Protein AF-A0A494Y8A3-F1 (afdb_monomer_lite)

Organism: NCBI:txid1792498

Sequence (83 aa):
MRFSLPVIAAATAATLFSATALADVAQPDMDAALRSLETAKHQIELADKTPDKEGHASKASALILQAIDEVRASIKARNEDGK

Secondary structure (DSSP, 8-state):
---------------------------HHHHHHHHHHHHHHHHHHHHTTS--TTSHHHHHHHHHHHHHHHHHHHHHHHHHHT-

Structure (mmCIF, N/CA/C/O backbone):
data_AF-A0A494Y8A3-F1
#
_entry.id   AF-A0A494Y8A3-F1
#
loop_
_atom_site.group_PDB
_atom_site.id
_atom_site.type_symbol
_atom_site.label_atom_id
_atom_site.label_alt_id
_atom_site.label_comp_id
_atom_site.label_asym_id
_atom_site.label_entity_id
_atom_site.label_seq_id
_atom_site.pdbx_PDB_ins_code
_atom_site.Cartn_x
_atom_site.Cartn_y
_atom_site.Cartn_z
_atom_site.occupancy
_atom_site.B_iso_or_equiv
_atom_site.auth_seq_id
_atom_site.auth_comp_id
_atom_site.auth_asym_id
_atom_site.auth_atom_id
_atom_site.pdbx_PDB_model_num
ATOM 1 N N . MET A 1 1 ? 56.419 -30.869 -60.807 1.00 47.34 1 MET A N 1
ATOM 2 C CA . MET A 1 1 ? 56.722 -30.768 -59.364 1.00 47.34 1 MET A CA 1
ATOM 3 C C . MET A 1 1 ? 56.765 -29.292 -58.971 1.00 47.34 1 MET A C 1
ATOM 5 O O . MET A 1 1 ? 57.805 -28.671 -59.138 1.00 47.34 1 MET A O 1
ATOM 9 N N . ARG A 1 2 ? 55.614 -28.709 -58.587 1.00 51.34 2 ARG A N 1
ATOM 10 C CA . ARG A 1 2 ? 55.452 -27.347 -58.032 1.00 51.34 2 ARG A CA 1
ATOM 11 C C . ARG A 1 2 ? 54.219 -27.346 -57.107 1.00 51.34 2 ARG A C 1
ATOM 13 O O . ARG A 1 2 ? 53.224 -27.980 -57.436 1.00 51.34 2 ARG A O 1
ATOM 20 N N . PHE A 1 3 ? 54.393 -26.725 -55.947 1.00 49.56 3 PHE A N 1
ATOM 21 C CA . PHE A 1 3 ? 53.652 -26.777 -54.676 1.00 49.56 3 PHE A CA 1
ATOM 22 C C . PHE A 1 3 ? 52.245 -26.114 -54.740 1.00 49.56 3 PHE A C 1
ATOM 24 O O . PHE A 1 3 ? 52.062 -25.229 -55.564 1.00 49.56 3 PHE A O 1
ATOM 31 N N . SER A 1 4 ? 51.198 -26.651 -54.074 1.00 47.41 4 SER A N 1
ATOM 32 C CA . SER A 1 4 ? 50.682 -26.310 -52.708 1.00 47.41 4 SER A CA 1
ATOM 33 C C . SER A 1 4 ? 50.045 -24.892 -52.643 1.00 47.41 4 SER A C 1
ATOM 35 O O . SER A 1 4 ? 50.658 -23.977 -53.169 1.00 47.41 4 SER A O 1
ATOM 37 N N . LEU A 1 5 ? 48.863 -24.550 -52.090 1.00 49.81 5 LEU A N 1
ATOM 38 C CA . LEU A 1 5 ? 47.937 -25.061 -51.054 1.00 49.81 5 LEU A CA 1
ATOM 39 C C . LEU A 1 5 ? 46.472 -24.603 -51.351 1.00 49.81 5 LEU A C 1
ATOM 41 O O . LEU A 1 5 ? 46.286 -23.634 -52.090 1.00 49.81 5 LEU A O 1
ATOM 45 N N . PRO A 1 6 ? 45.435 -25.202 -50.720 1.00 55.81 6 PRO A N 1
ATOM 46 C CA . PRO A 1 6 ? 44.059 -24.696 -50.748 1.00 55.81 6 PRO A CA 1
ATOM 47 C C . PRO A 1 6 ? 43.874 -23.495 -49.801 1.00 55.81 6 PRO A C 1
ATOM 49 O O . PRO A 1 6 ? 44.175 -23.576 -48.610 1.00 55.81 6 PRO A O 1
ATOM 52 N N . VAL A 1 7 ? 43.341 -22.382 -50.312 1.00 56.34 7 VAL A N 1
ATOM 53 C CA . VAL A 1 7 ? 42.918 -21.237 -49.489 1.00 56.34 7 VAL A CA 1
ATOM 54 C C . VAL A 1 7 ? 41.575 -21.584 -48.848 1.00 56.34 7 VAL A C 1
ATOM 56 O O . VAL A 1 7 ? 40.524 -21.476 -49.474 1.00 56.34 7 VAL A O 1
ATOM 59 N N . ILE A 1 8 ? 41.613 -22.043 -47.599 1.00 58.66 8 ILE A N 1
ATOM 60 C CA . ILE A 1 8 ? 40.421 -22.216 -46.765 1.00 58.66 8 ILE A CA 1
ATOM 61 C C . ILE A 1 8 ? 40.029 -20.828 -46.254 1.00 58.66 8 ILE A C 1
ATOM 63 O O . ILE A 1 8 ? 40.637 -20.297 -45.327 1.00 58.66 8 ILE A O 1
ATOM 67 N N . ALA A 1 9 ? 39.022 -20.223 -46.881 1.00 54.47 9 ALA A N 1
ATOM 68 C CA . ALA A 1 9 ? 38.372 -19.029 -46.359 1.00 54.47 9 ALA A CA 1
ATOM 69 C C . ALA A 1 9 ? 37.470 -19.437 -45.181 1.00 54.47 9 ALA A C 1
ATOM 71 O O . ALA A 1 9 ? 36.351 -19.911 -45.370 1.00 54.47 9 ALA A O 1
ATOM 72 N N . ALA A 1 10 ? 37.978 -19.303 -43.956 1.00 51.03 10 ALA A N 1
ATOM 73 C CA . ALA A 1 10 ? 37.197 -19.492 -42.741 1.00 51.03 10 ALA A CA 1
ATOM 74 C C . ALA A 1 10 ? 36.203 -18.327 -42.580 1.00 51.03 10 ALA A C 1
ATOM 76 O O . ALA A 1 10 ? 36.562 -17.237 -42.141 1.00 51.03 10 ALA A O 1
ATOM 77 N N . ALA A 1 11 ? 34.946 -18.555 -42.957 1.00 57.72 11 ALA A N 1
ATOM 78 C CA . ALA A 1 11 ? 33.837 -17.656 -42.663 1.00 57.72 11 ALA A CA 1
ATOM 79 C C . ALA A 1 11 ? 33.353 -17.896 -41.224 1.00 57.72 11 ALA A C 1
ATOM 81 O O . ALA A 1 11 ? 32.438 -18.680 -40.986 1.00 57.72 11 ALA A O 1
ATOM 82 N N . THR A 1 12 ? 33.969 -17.238 -40.244 1.00 61.03 12 THR A N 1
ATOM 83 C CA . THR A 1 12 ? 33.426 -17.175 -38.880 1.00 61.03 12 THR A CA 1
ATOM 84 C C . THR A 1 12 ? 32.564 -15.927 -38.742 1.00 61.03 12 THR A C 1
ATOM 86 O O . THR A 1 12 ? 33.042 -14.858 -38.365 1.00 61.03 12 THR A O 1
ATOM 89 N N . ALA A 1 13 ? 31.279 -16.061 -39.072 1.00 59.47 13 ALA A N 1
ATOM 90 C CA . ALA A 1 13 ? 30.259 -15.085 -38.715 1.00 59.47 13 ALA A CA 1
ATOM 91 C C . ALA A 1 13 ? 29.994 -15.186 -37.205 1.00 59.47 13 ALA A C 1
ATOM 93 O O . ALA A 1 13 ? 29.230 -16.033 -36.748 1.00 59.47 13 ALA A O 1
ATOM 94 N N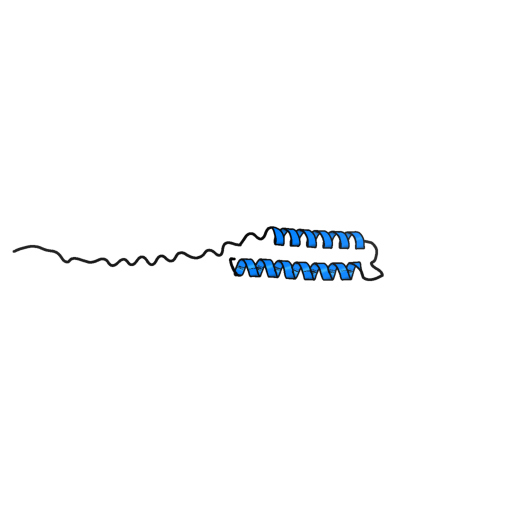 . ALA A 1 14 ? 30.663 -1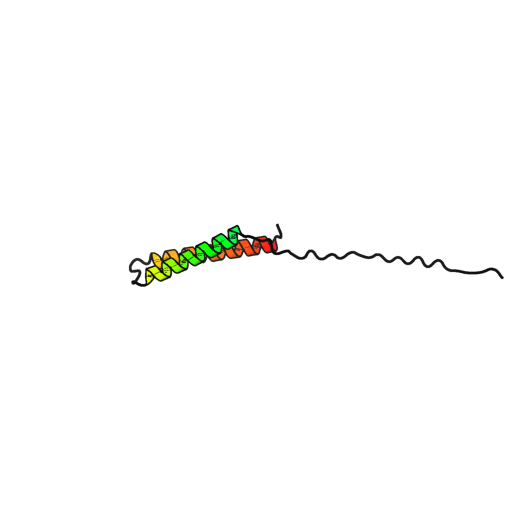4.345 -36.418 1.00 59.44 14 ALA A N 1
ATOM 95 C CA . ALA A 1 14 ? 30.332 -14.153 -35.015 1.00 59.44 14 ALA A CA 1
ATOM 96 C C . ALA A 1 14 ? 29.025 -13.349 -34.936 1.00 59.44 14 ALA A C 1
ATOM 98 O O . ALA A 1 14 ? 29.028 -12.120 -34.972 1.00 59.44 14 ALA A O 1
ATOM 99 N N . THR A 1 15 ? 27.890 -14.043 -34.873 1.00 61.59 15 THR A N 1
ATOM 100 C CA . THR A 1 15 ? 26.616 -13.433 -34.488 1.00 61.59 15 THR A CA 1
ATOM 101 C C . THR A 1 15 ? 26.729 -12.986 -33.035 1.00 61.59 15 THR A C 1
ATOM 103 O O . THR A 1 15 ? 26.669 -13.807 -32.119 1.00 61.59 15 THR A O 1
ATOM 106 N N . LEU A 1 16 ? 26.932 -11.686 -32.826 1.00 63.69 16 LEU A N 1
ATOM 107 C CA . LEU A 1 16 ? 26.855 -11.050 -31.516 1.00 63.69 16 LEU A CA 1
ATOM 108 C C . LEU A 1 16 ? 25.406 -11.133 -31.022 1.00 63.69 16 LEU A C 1
ATOM 110 O O . LEU A 1 16 ? 24.566 -10.304 -31.358 1.00 63.69 16 LEU A O 1
ATOM 114 N N . PHE A 1 17 ? 25.111 -12.167 -30.240 1.00 67.69 17 PHE A N 1
ATOM 115 C CA . PHE A 1 17 ? 23.940 -12.202 -29.378 1.00 67.69 17 PHE A CA 1
ATOM 116 C C . PHE A 1 17 ? 24.312 -11.471 -28.087 1.00 67.69 17 PHE A C 1
ATOM 118 O O . PHE A 1 17 ? 24.952 -12.040 -27.205 1.00 67.69 17 PHE A O 1
ATOM 125 N N . SER A 1 18 ? 23.957 -10.192 -27.983 1.00 60.56 18 SER A N 1
ATOM 126 C CA . SER A 1 18 ? 24.000 -9.481 -26.707 1.00 60.56 18 SER A CA 1
ATOM 127 C C . SER A 1 18 ? 22.578 -9.356 -26.189 1.00 60.56 18 SER A C 1
ATOM 129 O O . SER A 1 18 ? 21.775 -8.578 -26.696 1.00 60.56 18 SER A O 1
ATOM 131 N N . ALA A 1 19 ? 22.288 -10.197 -25.199 1.00 57.16 19 ALA A N 1
ATOM 132 C CA . ALA A 1 19 ? 21.074 -10.186 -24.410 1.00 57.16 19 ALA A CA 1
ATOM 133 C C . ALA A 1 19 ? 20.840 -8.788 -23.828 1.00 57.16 19 ALA A C 1
ATOM 135 O O . ALA A 1 19 ? 21.670 -8.269 -23.081 1.00 57.16 19 ALA A O 1
ATOM 136 N N . THR A 1 20 ? 19.696 -8.189 -24.145 1.00 56.78 20 THR A N 1
ATOM 137 C CA . THR A 1 20 ? 19.149 -7.086 -23.361 1.00 56.78 20 THR A CA 1
ATOM 138 C C . THR A 1 20 ? 18.781 -7.650 -21.995 1.00 56.78 20 THR A C 1
ATOM 140 O O . THR A 1 20 ? 17.713 -8.236 -21.822 1.00 56.78 20 THR A O 1
ATOM 143 N N . ALA A 1 21 ? 19.694 -7.534 -21.032 1.00 55.16 21 ALA A N 1
ATOM 144 C CA . ALA A 1 21 ? 19.319 -7.622 -19.633 1.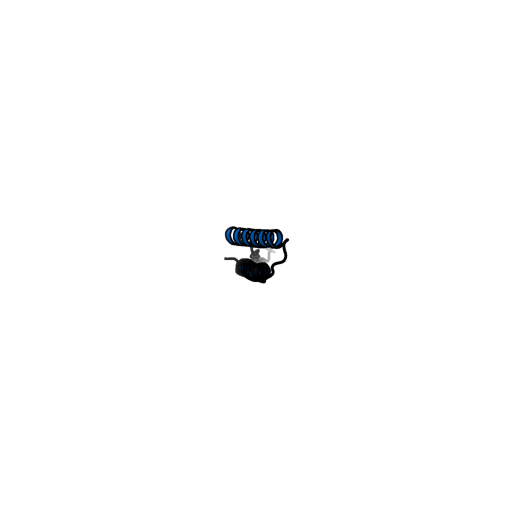00 55.16 21 ALA A CA 1
ATOM 145 C C . ALA A 1 21 ? 18.268 -6.529 -19.406 1.00 55.16 21 ALA A C 1
ATOM 147 O O . ALA A 1 21 ? 18.577 -5.348 -19.563 1.00 55.16 21 ALA A O 1
ATOM 148 N N . LEU A 1 22 ? 17.026 -6.931 -19.127 1.00 55.28 22 LEU A N 1
ATOM 149 C CA . LEU A 1 22 ? 15.989 -6.039 -18.617 1.00 55.28 22 LEU A CA 1
ATOM 150 C C . LEU A 1 22 ? 16.520 -5.504 -17.286 1.00 55.28 22 LEU A C 1
ATOM 152 O O . LEU A 1 22 ? 16.453 -6.181 -16.262 1.00 55.28 22 LEU A O 1
ATOM 156 N N . ALA A 1 23 ? 17.184 -4.354 -17.335 1.00 58.66 23 ALA A N 1
ATOM 157 C CA . ALA A 1 23 ? 17.579 -3.647 -16.138 1.00 58.66 23 ALA A CA 1
ATOM 158 C C . ALA A 1 23 ? 16.284 -3.190 -15.470 1.00 58.66 23 ALA A C 1
ATOM 160 O O . ALA A 1 23 ? 15.499 -2.472 -16.085 1.00 58.66 23 ALA A O 1
ATOM 161 N N . ASP A 1 24 ? 16.061 -3.652 -14.243 1.00 63.84 24 ASP A N 1
ATOM 162 C CA . ASP A 1 24 ? 15.011 -3.146 -13.368 1.00 63.84 24 ASP A CA 1
ATOM 163 C C . ASP A 1 24 ? 15.198 -1.621 -13.282 1.00 63.84 24 ASP A C 1
ATOM 165 O O . ASP A 1 24 ? 16.222 -1.137 -12.780 1.00 63.84 24 ASP A O 1
ATOM 169 N N . VAL A 1 25 ? 14.303 -0.859 -13.917 1.00 72.00 25 VAL A N 1
ATOM 170 C CA . VAL A 1 25 ? 14.420 0.599 -13.963 1.00 72.00 25 VAL A CA 1
ATOM 171 C C . VAL A 1 25 ? 14.142 1.083 -12.552 1.00 72.00 25 VAL A C 1
ATOM 173 O O . VAL A 1 25 ? 13.052 0.884 -12.031 1.00 72.00 25 VAL A O 1
ATOM 176 N N . ALA A 1 26 ? 15.123 1.714 -11.907 1.00 78.00 26 ALA A N 1
ATOM 177 C CA . ALA A 1 26 ? 14.921 2.240 -10.563 1.00 78.00 26 ALA A CA 1
ATOM 178 C C . ALA A 1 26 ? 13.747 3.240 -10.557 1.00 78.00 26 ALA A C 1
ATOM 180 O O . ALA A 1 26 ? 13.766 4.232 -11.287 1.00 78.00 26 ALA A O 1
ATOM 181 N N . GLN A 1 27 ? 12.741 2.990 -9.712 1.00 83.88 27 GLN A N 1
ATOM 182 C CA . GLN A 1 27 ? 11.507 3.780 -9.599 1.00 83.88 27 GLN A CA 1
ATOM 183 C C . GLN A 1 27 ? 11.415 4.462 -8.215 1.00 83.88 27 GLN A C 1
ATOM 185 O O . GLN A 1 27 ? 10.469 4.211 -7.464 1.00 83.88 27 GLN A O 1
ATOM 190 N N . PRO A 1 28 ? 12.368 5.342 -7.841 1.00 91.50 28 PRO A N 1
ATOM 191 C CA . PRO A 1 28 ? 12.503 5.832 -6.465 1.00 91.50 28 PRO A CA 1
ATOM 192 C C . PRO A 1 28 ? 11.252 6.548 -5.939 1.00 91.50 28 PRO A C 1
ATOM 194 O O . PRO A 1 28 ? 10.923 6.416 -4.758 1.00 91.50 28 PRO A O 1
ATOM 197 N N . ASP A 1 29 ? 10.535 7.267 -6.807 1.00 95.50 29 ASP A N 1
ATOM 198 C CA . ASP A 1 29 ? 9.297 7.963 -6.444 1.00 95.50 29 ASP A CA 1
ATOM 199 C C . ASP A 1 29 ? 8.138 6.990 -6.197 1.00 95.50 29 ASP A C 1
ATOM 201 O O . ASP A 1 29 ? 7.353 7.184 -5.269 1.00 95.50 29 ASP A O 1
ATOM 205 N N . MET A 1 30 ? 8.045 5.910 -6.979 1.00 94.00 30 MET A N 1
ATOM 206 C CA . MET A 1 30 ? 7.018 4.883 -6.780 1.00 94.00 30 MET A CA 1
ATOM 207 C C . MET A 1 30 ? 7.296 4.070 -5.518 1.00 94.00 30 MET A C 1
ATOM 209 O O . MET A 1 30 ? 6.376 3.800 -4.746 1.00 94.00 30 MET A O 1
ATOM 213 N N . ASP A 1 31 ? 8.565 3.759 -5.250 1.00 94.62 31 ASP A N 1
ATOM 214 C CA . ASP A 1 31 ? 8.977 3.122 -4.000 1.00 94.62 31 ASP A CA 1
ATOM 215 C C . ASP A 1 31 ? 8.682 4.024 -2.793 1.00 94.62 31 ASP A C 1
ATOM 217 O O . ASP A 1 31 ? 8.239 3.558 -1.740 1.00 94.62 31 ASP A O 1
ATOM 221 N N . ALA A 1 32 ? 8.906 5.336 -2.923 1.00 96.56 32 ALA A N 1
ATOM 222 C CA . ALA A 1 32 ? 8.562 6.306 -1.887 1.00 96.56 32 ALA A CA 1
ATOM 223 C C . ALA A 1 32 ? 7.046 6.400 -1.662 1.00 96.56 32 ALA A C 1
ATOM 225 O O . ALA A 1 32 ? 6.603 6.454 -0.509 1.00 96.56 32 ALA A O 1
ATOM 226 N N . ALA A 1 33 ? 6.252 6.373 -2.734 1.00 97.69 33 ALA A N 1
ATOM 227 C CA . ALA A 1 33 ? 4.798 6.326 -2.650 1.00 97.69 33 ALA A CA 1
ATOM 228 C C . ALA A 1 33 ? 4.325 5.057 -1.927 1.00 97.69 33 ALA A C 1
ATOM 230 O O . ALA A 1 33 ? 3.533 5.155 -0.989 1.00 97.69 33 ALA A O 1
ATOM 231 N N . LEU A 1 34 ? 4.873 3.888 -2.281 1.00 97.69 34 LEU A N 1
ATOM 232 C CA . LEU A 1 34 ? 4.557 2.613 -1.634 1.00 97.69 34 LEU A CA 1
ATOM 233 C C . LEU A 1 34 ? 4.827 2.666 -0.123 1.00 97.69 34 LEU A C 1
ATOM 235 O O . LEU A 1 34 ? 3.931 2.394 0.674 1.00 97.69 34 LEU A O 1
ATOM 239 N N . AR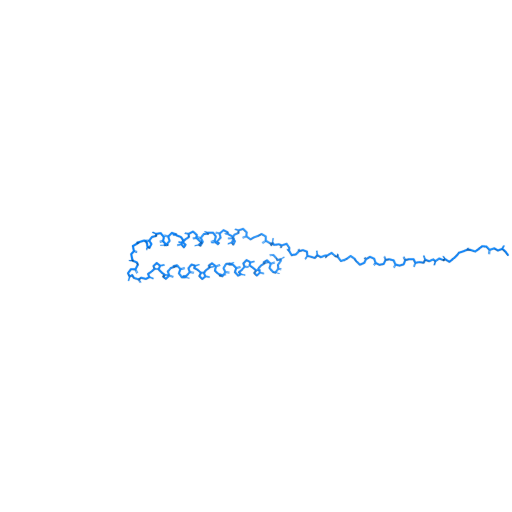G A 1 35 ? 6.026 3.112 0.278 1.00 97.88 35 ARG A N 1
ATOM 240 C CA . ARG A 1 35 ? 6.387 3.274 1.698 1.00 97.88 35 ARG A CA 1
ATOM 241 C C . ARG A 1 35 ? 5.451 4.232 2.434 1.00 97.88 35 ARG A C 1
ATOM 243 O O . ARG A 1 35 ? 5.121 4.009 3.600 1.00 97.88 35 ARG A O 1
ATOM 250 N N . SER A 1 36 ? 5.023 5.303 1.768 1.00 98.50 36 SER A N 1
ATOM 251 C CA . SER A 1 36 ? 4.114 6.294 2.354 1.00 98.50 36 SER A CA 1
ATOM 252 C C . SER A 1 36 ? 2.719 5.707 2.579 1.00 98.50 36 SER A C 1
ATOM 254 O O . SER A 1 36 ? 2.130 5.922 3.637 1.00 98.50 36 SER A O 1
ATOM 256 N N . LEU A 1 37 ? 2.213 4.915 1.629 1.00 98.44 37 LEU A N 1
ATOM 257 C CA . LEU A 1 37 ? 0.935 4.210 1.753 1.00 98.44 37 LEU A CA 1
ATOM 258 C C . LEU A 1 37 ? 0.975 3.141 2.852 1.00 98.44 37 LEU A C 1
ATOM 260 O O . LEU A 1 37 ? 0.064 3.074 3.675 1.00 98.44 37 LEU A O 1
ATOM 264 N N . GLU A 1 38 ? 2.044 2.346 2.922 1.00 97.94 38 GLU A N 1
ATOM 265 C CA . GLU A 1 38 ? 2.237 1.347 3.982 1.00 97.94 38 GLU A CA 1
ATOM 266 C C . GLU A 1 38 ? 2.308 2.005 5.367 1.00 97.94 38 GLU A C 1
ATOM 268 O O . GLU A 1 38 ? 1.679 1.536 6.319 1.00 97.94 38 GLU A O 1
ATOM 273 N N . THR A 1 39 ? 2.996 3.147 5.464 1.00 98.12 39 THR A N 1
ATOM 274 C CA . THR A 1 39 ? 3.025 3.958 6.687 1.00 98.12 39 THR A CA 1
ATOM 275 C C . THR A 1 39 ? 1.628 4.458 7.047 1.00 98.12 39 THR A C 1
ATOM 277 O O . THR A 1 39 ? 1.207 4.306 8.191 1.00 98.12 39 THR A O 1
ATOM 280 N N . ALA A 1 40 ? 0.882 5.018 6.090 1.00 97.50 40 ALA A N 1
ATOM 281 C CA . ALA A 1 40 ? -0.472 5.514 6.325 1.00 97.50 40 ALA A CA 1
ATOM 282 C C . ALA A 1 40 ? -1.414 4.402 6.809 1.00 97.50 40 ALA A C 1
ATOM 284 O O . ALA A 1 40 ? -2.111 4.589 7.806 1.00 97.50 40 ALA A O 1
ATOM 285 N N . LYS A 1 41 ? -1.378 3.224 6.170 1.00 96.31 41 LYS A N 1
ATOM 286 C CA . LYS A 1 41 ? -2.126 2.037 6.609 1.00 96.31 41 LYS A CA 1
ATOM 287 C C . LYS A 1 41 ? -1.804 1.699 8.063 1.00 96.31 41 LYS A C 1
ATOM 289 O O . LYS A 1 41 ? -2.715 1.551 8.871 1.00 96.31 41 LYS A O 1
ATOM 294 N N . HIS A 1 42 ? -0.518 1.628 8.403 1.00 95.12 42 HIS A N 1
ATOM 295 C CA . HIS A 1 42 ? -0.095 1.312 9.761 1.00 95.12 42 HIS A CA 1
ATOM 296 C C . HIS A 1 42 ? -0.610 2.334 10.786 1.00 95.12 42 HIS A C 1
ATOM 298 O O . HIS A 1 42 ? -1.083 1.946 11.851 1.00 95.12 42 HIS A O 1
ATOM 304 N N . GLN A 1 43 ? -0.574 3.633 10.467 1.00 94.94 43 GLN A N 1
ATOM 305 C CA . GLN A 1 43 ? -1.097 4.671 11.362 1.00 94.94 43 GLN A CA 1
ATOM 306 C C . GLN A 1 43 ? -2.605 4.537 11.594 1.00 94.94 43 GLN A C 1
ATOM 308 O O . GLN A 1 43 ? -3.063 4.726 12.719 1.00 94.94 43 GLN A O 1
ATOM 313 N N . ILE A 1 44 ? -3.373 4.170 10.564 1.00 92.62 44 ILE A N 1
ATOM 314 C CA . ILE A 1 44 ? -4.812 3.921 10.708 1.00 92.62 44 ILE A CA 1
ATOM 315 C C . ILE A 1 44 ? -5.061 2.697 11.589 1.00 92.62 44 ILE A C 1
ATOM 317 O O . ILE A 1 44 ? -5.848 2.786 12.523 1.00 92.62 44 ILE A O 1
ATOM 321 N N . GLU A 1 45 ? -4.348 1.592 11.366 1.00 89.25 45 GLU A N 1
ATOM 322 C CA . GLU A 1 45 ? -4.462 0.381 12.196 1.00 89.25 45 GLU A CA 1
ATOM 323 C C . GLU A 1 45 ? -4.094 0.643 13.666 1.00 89.25 45 GLU A C 1
ATOM 325 O O . GLU A 1 45 ? -4.682 0.069 14.580 1.00 89.25 45 GLU A O 1
ATOM 330 N N . LEU A 1 46 ? -3.127 1.531 13.917 1.00 89.69 46 LEU A N 1
ATOM 331 C CA . LEU A 1 46 ? -2.782 1.960 15.270 1.00 89.69 46 LEU A CA 1
ATOM 332 C C . LEU A 1 46 ? -3.851 2.859 15.899 1.00 89.69 46 LEU A C 1
ATOM 334 O O . LEU A 1 46 ? -4.065 2.770 17.110 1.00 89.69 46 LEU A O 1
ATOM 338 N N . ALA A 1 47 ? -4.484 3.730 15.113 1.00 85.88 47 ALA A N 1
ATOM 339 C CA . ALA A 1 47 ? -5.569 4.591 15.572 1.00 85.88 47 ALA A CA 1
ATOM 340 C C . ALA A 1 47 ? -6.854 3.790 15.846 1.00 85.88 47 ALA A C 1
ATOM 342 O O . ALA A 1 47 ? -7.564 4.082 16.806 1.00 85.88 47 ALA A O 1
ATOM 343 N N . ASP A 1 48 ? -7.098 2.725 15.081 1.00 84.00 48 ASP A N 1
ATOM 344 C CA . ASP A 1 48 ? -8.248 1.819 15.207 1.00 84.00 48 ASP A CA 1
ATOM 345 C C . ASP A 1 48 ? -8.122 0.811 16.374 1.00 84.00 48 ASP A C 1
ATOM 347 O O . ASP A 1 48 ? -8.813 -0.202 16.462 1.00 84.00 48 ASP A O 1
ATOM 351 N N . LYS A 1 49 ? -7.236 1.080 17.343 1.00 76.81 49 LYS A N 1
ATOM 352 C CA . LYS A 1 49 ? -7.171 0.316 18.604 1.00 76.81 49 LYS A CA 1
ATOM 353 C C . LYS A 1 49 ? -8.437 0.467 19.453 1.00 76.81 49 LYS A C 1
ATOM 355 O O . LYS A 1 49 ? -8.671 -0.338 20.354 1.00 76.81 49 LYS A O 1
ATOM 360 N N . THR A 1 50 ? -9.236 1.499 19.196 1.00 75.69 50 THR A N 1
ATOM 361 C CA . THR A 1 50 ? -10.594 1.650 19.726 1.00 75.69 50 THR A CA 1
ATOM 362 C C . THR A 1 50 ? -11.600 1.284 18.641 1.00 75.69 50 THR A C 1
ATOM 364 O O . THR A 1 50 ? -11.389 1.720 17.519 1.00 75.69 50 THR A O 1
ATOM 367 N N . PRO A 1 51 ? -12.710 0.587 18.953 1.00 76.31 51 PRO A N 1
ATOM 368 C CA . PRO A 1 51 ? -13.645 0.121 17.932 1.00 76.31 51 PRO A CA 1
ATOM 369 C C . PRO A 1 51 ? -14.113 1.243 16.989 1.00 76.31 51 PRO A C 1
ATOM 371 O O . PRO A 1 51 ? -14.792 2.172 17.440 1.00 76.31 51 PRO A O 1
ATOM 374 N N . ASP A 1 52 ? -13.797 1.129 15.696 1.00 77.62 52 ASP A N 1
ATOM 375 C CA . ASP A 1 52 ? -14.318 1.971 14.613 1.00 77.62 52 ASP A CA 1
ATOM 376 C C . ASP A 1 52 ? -15.823 1.742 14.408 1.00 77.62 52 ASP A C 1
ATOM 378 O O . ASP A 1 52 ? -16.272 0.978 13.554 1.00 77.62 52 ASP A O 1
ATOM 382 N N . LYS A 1 53 ? -16.631 2.403 15.244 1.00 77.25 53 LYS A N 1
ATOM 383 C CA . LYS A 1 53 ? -18.100 2.290 15.236 1.00 77.25 53 LYS A CA 1
ATOM 384 C C . LYS A 1 53 ? -18.732 2.754 13.923 1.00 77.25 53 LYS A C 1
ATOM 386 O O . LYS A 1 53 ? -19.829 2.307 13.600 1.00 77.25 53 LYS A O 1
ATOM 391 N N . GLU A 1 54 ? -18.072 3.661 13.209 1.00 84.62 54 GLU A N 1
ATOM 392 C CA . GLU A 1 54 ? -18.583 4.267 11.974 1.00 84.62 54 GLU A CA 1
ATOM 393 C C . GLU A 1 54 ? -18.011 3.601 10.707 1.00 84.62 54 GLU A C 1
ATOM 395 O O . GLU A 1 54 ? -18.488 3.859 9.602 1.00 84.62 54 GLU A O 1
ATOM 400 N N . GLY A 1 55 ? -17.025 2.705 10.845 1.00 89.62 55 GLY A N 1
ATOM 401 C CA . GLY A 1 55 ? -16.401 1.974 9.737 1.00 89.62 55 GLY A CA 1
ATOM 402 C C . GLY A 1 55 ? -15.465 2.825 8.868 1.00 89.62 55 GLY A C 1
ATOM 403 O O . GLY A 1 55 ? -15.094 2.417 7.761 1.00 89.62 55 GLY A O 1
ATOM 404 N N . HIS A 1 56 ? -15.108 4.030 9.314 1.00 92.00 56 HIS A N 1
ATOM 405 C CA . HIS A 1 56 ? -14.290 4.965 8.548 1.00 92.00 56 HIS A CA 1
ATOM 406 C C . HIS A 1 56 ? -12.824 4.534 8.466 1.00 92.00 56 HIS A C 1
ATOM 408 O O . HIS A 1 56 ? -12.236 4.620 7.385 1.00 92.00 56 HIS A O 1
ATOM 414 N N . ALA A 1 57 ? -12.249 4.028 9.557 1.00 91.00 57 ALA A N 1
ATOM 415 C CA . ALA A 1 57 ? -10.883 3.509 9.587 1.00 91.00 57 ALA A CA 1
ATOM 416 C C . ALA A 1 57 ? -10.756 2.246 8.724 1.00 91.00 57 ALA A C 1
ATOM 418 O O . ALA A 1 57 ? -9.821 2.122 7.925 1.00 91.00 57 ALA A O 1
ATOM 419 N N . SER A 1 58 ? -11.755 1.361 8.791 1.00 90.75 58 SER A N 1
ATOM 420 C CA . SER A 1 58 ? -11.841 0.179 7.925 1.00 90.75 58 SER A CA 1
ATOM 421 C C . SER A 1 58 ? -11.921 0.565 6.444 1.00 90.75 58 SER A C 1
ATOM 423 O O . SER A 1 58 ? -11.172 0.046 5.612 1.00 90.75 58 SER A O 1
ATOM 425 N N . LYS A 1 59 ? -12.782 1.532 6.097 1.00 93.81 59 LYS A N 1
ATOM 426 C CA . LYS A 1 59 ? -12.915 2.025 4.718 1.00 93.81 59 LYS A CA 1
ATOM 427 C C . LYS A 1 59 ? -11.634 2.692 4.216 1.00 93.81 59 LYS A C 1
ATOM 429 O O . LYS A 1 59 ? -11.235 2.462 3.077 1.00 93.81 59 LYS A O 1
ATOM 434 N N . ALA A 1 60 ? -10.989 3.507 5.046 1.00 95.00 60 ALA A N 1
ATOM 435 C CA . ALA A 1 60 ? -9.738 4.163 4.691 1.00 95.00 60 ALA A CA 1
ATOM 436 C C . ALA A 1 60 ? -8.614 3.141 4.458 1.00 95.00 60 ALA A C 1
ATOM 438 O O . ALA A 1 60 ? -7.915 3.224 3.450 1.00 95.00 60 ALA A O 1
ATOM 439 N N . SER A 1 61 ? -8.502 2.125 5.318 1.00 94.81 61 SER A N 1
ATOM 440 C CA . SER A 1 61 ? -7.549 1.021 5.141 1.00 94.81 61 SER A CA 1
ATOM 441 C C . SER A 1 61 ? -7.771 0.270 3.825 1.00 94.81 61 SER A C 1
ATOM 443 O O . SER A 1 61 ? -6.809 -0.024 3.118 1.00 94.81 61 SER A O 1
ATOM 445 N N . ALA A 1 62 ? -9.030 0.016 3.451 1.00 95.44 62 ALA A N 1
ATOM 446 C CA . ALA A 1 62 ? -9.363 -0.631 2.182 1.00 95.44 62 ALA A CA 1
ATOM 447 C C . ALA A 1 62 ? -8.929 0.201 0.961 1.00 95.44 62 ALA A C 1
ATOM 449 O O . ALA A 1 62 ? -8.356 -0.344 0.021 1.00 95.44 62 ALA A O 1
ATOM 450 N N . LEU A 1 63 ? -9.147 1.520 0.988 1.00 98.25 63 LEU A N 1
ATOM 451 C CA . LEU A 1 63 ? -8.708 2.419 -0.086 1.00 98.25 63 LEU A CA 1
ATOM 452 C C . LEU A 1 63 ? -7.179 2.475 -0.200 1.00 98.25 63 LEU A C 1
ATOM 454 O O . LEU A 1 63 ? -6.641 2.487 -1.305 1.00 98.25 63 LEU A O 1
ATOM 458 N N . ILE A 1 64 ? -6.469 2.480 0.931 1.00 98.12 64 ILE A N 1
ATOM 459 C CA . ILE A 1 64 ? -5.001 2.462 0.933 1.00 98.12 64 ILE A CA 1
ATOM 460 C C . ILE A 1 64 ? -4.472 1.151 0.349 1.00 98.12 64 ILE A C 1
ATOM 462 O O . ILE A 1 64 ? -3.523 1.181 -0.429 1.00 98.12 64 ILE A O 1
ATOM 466 N N . LEU A 1 65 ? -5.090 0.012 0.673 1.00 98.12 65 LEU A N 1
ATOM 467 C CA . LEU A 1 65 ? -4.718 -1.277 0.083 1.00 98.12 65 LEU A CA 1
ATOM 468 C C . LEU A 1 65 ? -4.885 -1.273 -1.440 1.00 98.12 65 LEU A C 1
ATOM 470 O O . LEU A 1 65 ? -3.957 -1.652 -2.145 1.00 98.12 65 LEU A O 1
ATOM 474 N N . GLN A 1 66 ? -6.008 -0.755 -1.945 1.00 98.44 66 GLN A N 1
ATOM 475 C CA . GLN A 1 66 ? -6.213 -0.599 -3.389 1.00 98.44 66 GLN A CA 1
ATOM 476 C C . GLN A 1 66 ? -5.127 0.278 -4.028 1.00 98.44 66 GLN A C 1
ATOM 478 O O . GLN A 1 66 ? -4.581 -0.072 -5.069 1.00 98.44 66 GLN A O 1
ATOM 483 N N . ALA A 1 67 ? -4.763 1.391 -3.387 1.00 98.56 67 ALA A N 1
ATOM 484 C CA . ALA A 1 67 ? -3.694 2.254 -3.881 1.00 98.56 67 ALA A CA 1
ATOM 485 C C . ALA A 1 67 ? -2.322 1.553 -3.890 1.00 98.56 67 ALA A C 1
ATOM 487 O O . ALA A 1 67 ? -1.548 1.743 -4.826 1.00 98.56 67 ALA A O 1
ATOM 488 N N . ILE A 1 68 ? -2.015 0.732 -2.877 1.00 98.31 68 ILE A N 1
ATOM 489 C CA . ILE A 1 68 ? -0.781 -0.069 -2.831 1.00 98.31 68 ILE A CA 1
ATOM 490 C C . ILE A 1 68 ? -0.730 -1.037 -4.014 1.00 98.31 68 ILE A C 1
ATOM 492 O O . ILE A 1 68 ? 0.312 -1.146 -4.664 1.00 98.31 68 ILE A O 1
ATOM 496 N N . ASP A 1 69 ? -1.837 -1.7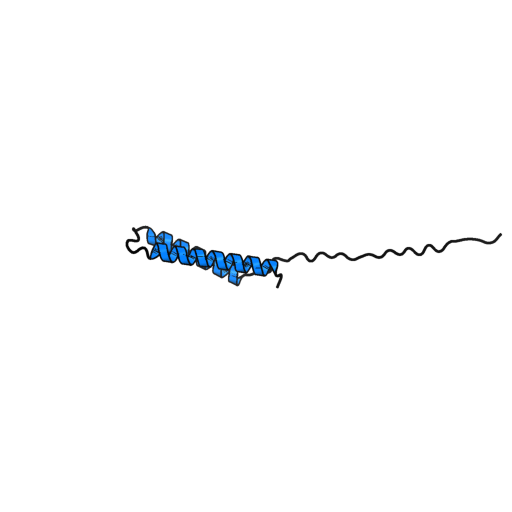18 -4.304 1.00 98.19 69 ASP A N 1
ATOM 497 C CA . ASP A 1 69 ? -1.907 -2.688 -5.396 1.00 98.19 69 ASP A CA 1
ATOM 498 C C . ASP A 1 69 ? -1.676 -2.019 -6.760 1.00 98.19 69 ASP A C 1
ATOM 500 O O . ASP A 1 69 ? -0.86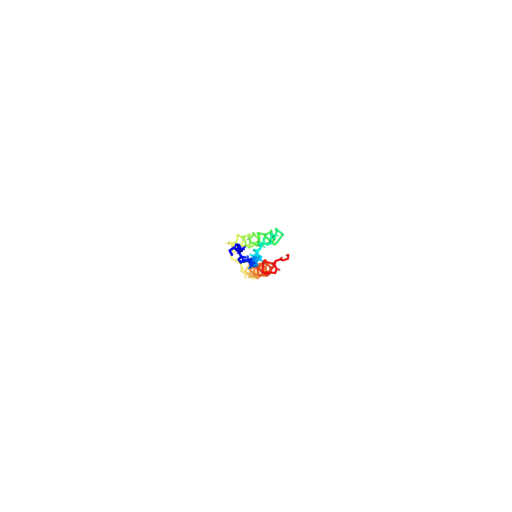9 -2.507 -7.554 1.00 98.19 69 ASP A O 1
ATOM 504 N N . GLU A 1 70 ? -2.278 -0.851 -6.998 1.00 98.12 70 GLU A N 1
ATOM 505 C CA . GLU A 1 70 ? -2.066 -0.071 -8.226 1.00 98.12 70 GLU A CA 1
ATOM 506 C C . GLU A 1 70 ? -0.622 0.439 -8.363 1.00 98.12 70 GLU A C 1
ATOM 508 O O . GLU A 1 70 ? -0.023 0.377 -9.439 1.00 98.12 70 GLU A O 1
ATOM 513 N N . VAL A 1 71 ? -0.010 0.905 -7.268 1.00 96.38 71 VAL A N 1
ATOM 514 C CA . VAL A 1 71 ? 1.398 1.340 -7.268 1.00 96.38 71 VAL A CA 1
ATOM 515 C C . VAL A 1 71 ? 2.324 0.168 -7.597 1.00 96.38 71 VAL A C 1
ATOM 517 O O . VAL A 1 71 ? 3.217 0.316 -8.432 1.00 96.38 71 VAL A O 1
ATOM 520 N N . ARG A 1 72 ? 2.087 -1.013 -7.011 1.00 95.62 72 ARG A N 1
ATOM 521 C CA . ARG A 1 72 ? 2.853 -2.234 -7.317 1.00 95.62 72 ARG A CA 1
ATOM 522 C C . ARG A 1 72 ? 2.680 -2.666 -8.768 1.00 95.62 72 ARG A C 1
ATOM 524 O O . ARG A 1 72 ? 3.667 -3.015 -9.413 1.00 95.62 72 ARG A O 1
ATOM 531 N N . ALA A 1 73 ? 1.455 -2.622 -9.288 1.00 94.94 73 ALA A N 1
ATOM 532 C CA . ALA A 1 73 ? 1.177 -2.936 -10.684 1.00 94.94 73 ALA A CA 1
ATOM 533 C C . ALA A 1 73 ? 1.907 -1.973 -11.631 1.00 94.94 73 ALA A C 1
ATOM 535 O O . ALA A 1 73 ? 2.502 -2.411 -12.611 1.00 94.94 73 ALA A O 1
ATOM 536 N N . SER A 1 74 ? 1.931 -0.680 -11.302 1.00 91.88 74 SER A N 1
ATOM 537 C CA . SER A 1 74 ? 2.637 0.342 -12.077 1.00 91.88 74 SER A CA 1
ATOM 538 C C . SER A 1 74 ? 4.158 0.150 -12.058 1.00 91.88 74 SER A C 1
ATOM 540 O O . SER A 1 74 ? 4.780 0.208 -13.116 1.00 91.88 74 SER A O 1
ATOM 542 N N . ILE A 1 75 ? 4.760 -0.158 -10.900 1.00 91.25 75 ILE A N 1
ATOM 543 C CA . ILE A 1 75 ? 6.190 -0.516 -10.809 1.00 91.25 75 ILE A CA 1
ATOM 544 C C . ILE A 1 75 ? 6.480 -1.729 -11.699 1.00 91.25 75 ILE A C 1
ATOM 546 O O . ILE A 1 75 ? 7.366 -1.675 -12.548 1.00 91.25 75 ILE A O 1
ATOM 550 N N . LYS A 1 76 ? 5.686 -2.799 -11.565 1.00 90.50 76 LYS A N 1
ATOM 551 C CA . LYS A 1 76 ? 5.844 -4.022 -12.362 1.00 90.50 76 LYS A CA 1
ATOM 552 C C . LYS A 1 76 ? 5.760 -3.740 -13.862 1.00 90.50 76 LYS A C 1
ATOM 554 O O . LYS A 1 76 ? 6.642 -4.166 -14.597 1.00 90.50 76 LYS A O 1
ATOM 559 N N . ALA A 1 77 ? 4.738 -3.005 -14.298 1.00 89.31 77 ALA A N 1
ATOM 560 C CA . ALA A 1 77 ? 4.542 -2.664 -15.704 1.00 89.31 77 ALA A CA 1
ATOM 561 C C . ALA A 1 77 ? 5.727 -1.866 -16.266 1.00 89.31 77 ALA A C 1
ATOM 563 O O . ALA A 1 77 ? 6.224 -2.168 -17.341 1.00 89.31 77 ALA A O 1
ATOM 564 N N . ARG A 1 78 ? 6.245 -0.891 -15.513 1.00 86.00 78 ARG A N 1
ATOM 565 C CA . ARG A 1 78 ? 7.381 -0.068 -15.955 1.00 86.00 78 ARG A CA 1
ATOM 566 C C . ARG A 1 78 ? 8.694 -0.847 -16.003 1.00 86.00 78 ARG A C 1
ATOM 568 O O . ARG A 1 78 ? 9.498 -0.631 -16.905 1.00 86.00 78 ARG A O 1
ATOM 575 N N . ASN A 1 79 ? 8.880 -1.784 -15.078 1.00 83.94 79 ASN A N 1
ATOM 576 C CA . ASN A 1 79 ? 10.024 -2.691 -15.081 1.00 83.94 79 ASN A CA 1
ATOM 577 C C . ASN A 1 79 ? 9.960 -3.685 -16.252 1.00 83.94 79 ASN A C 1
ATOM 579 O O . ASN A 1 79 ? 10.994 -4.030 -16.819 1.00 83.94 79 ASN A O 1
ATOM 583 N N . GLU A 1 80 ? 8.756 -4.120 -16.636 1.00 82.38 80 GLU A N 1
ATOM 584 C CA . GLU A 1 80 ? 8.519 -4.932 -17.839 1.00 82.38 80 GLU A CA 1
ATOM 585 C C . GLU A 1 80 ? 8.727 -4.124 -19.130 1.00 82.38 80 GLU A C 1
ATOM 587 O O . GLU A 1 80 ? 9.274 -4.649 -20.100 1.00 82.38 80 GLU A O 1
ATOM 592 N N . ASP A 1 81 ? 8.353 -2.842 -19.128 1.00 74.12 81 ASP A N 1
ATOM 593 C CA . ASP A 1 81 ? 8.485 -1.946 -20.279 1.00 74.12 81 ASP A CA 1
ATOM 594 C C . ASP A 1 81 ? 9.920 -1.422 -20.491 1.00 74.12 81 ASP A C 1
ATOM 596 O O . ASP A 1 81 ? 10.234 -0.933 -21.580 1.00 74.12 81 ASP A O 1
ATOM 600 N N . GLY A 1 82 ? 10.801 -1.526 -19.488 1.00 59.66 82 GLY A N 1
ATOM 601 C CA . GLY A 1 82 ? 12.225 -1.176 -19.580 1.00 59.66 82 GLY A CA 1
ATOM 602 C C . GLY A 1 82 ? 12.516 0.280 -19.974 1.00 59.66 82 GLY A C 1
ATOM 603 O O . GLY A 1 82 ? 13.579 0.548 -20.540 1.00 59.66 82 GLY A O 1
ATOM 604 N N . LYS A 1 83 ? 11.574 1.204 -19.734 1.00 52.69 83 LYS A N 1
ATOM 605 C CA . LYS A 1 83 ? 11.691 2.638 -20.053 1.00 52.69 83 LYS A CA 1
ATOM 606 C C . LYS A 1 83 ? 11.921 3.504 -18.826 1.00 52.69 83 LYS A C 1
ATOM 608 O O . LYS A 1 83 ? 11.244 3.266 -17.802 1.00 52.69 83 LYS A O 1
#

Foldseek 3Di:
DDDDDDDPPDPDPPPPPDDPPLPLPDDPVLVVVLVVLVVVLVVLVVVPPDPPPPCPSVVSNVVSVVVNVVSVVVSVVCSVVSD

pLDDT: mean 80.28, std 17.39, range [47.34, 98.56]

Radius of gyration: 29.37 Å; chains: 1; bounding box: 75×39×79 Å